Protein AF-A0A8J9USG9-F1 (afdb_monomer_lite)

Secondary structure (DSSP, 8-state):
--HHHHHHHHHHHHHT----EEEEEESTTEEEEEE-SS-EEEEEESTTEEEEEESTT-EEEEESTT-EEEEESTT-EEEEESTT-EEEEESTT-EEEEE--

Radius of gyration: 17.17 Å; chains: 1; bounding box: 53×34×29 Å

pLDDT: mean 78.06, std 15.13, range [44.78, 94.94]

Foldseek 3Di:
DPPVVVVVVVVVVVVVPQPAAEFEDEDPPEETEEADQGAYEYEYEDQEYEYEYEYANYEYEYEHACYEWYYEEAQYETEYEEHNYYYDYYYHVYYYYYYYD

Structure (mmCIF, N/CA/C/O backbone):
data_AF-A0A8J9USG9-F1
#
_entry.id   AF-A0A8J9USG9-F1
#
loop_
_atom_site.group_PDB
_atom_site.id
_atom_site.type_symbol
_atom_site.label_atom_id
_atom_site.label_alt_id
_atom_site.label_comp_id
_atom_site.label_asym_id
_atom_site.label_entity_id
_atom_site.label_seq_id
_atom_site.pdbx_PDB_ins_code
_atom_site.Cartn_x
_atom_site.Cartn_y
_atom_site.Cartn_z
_atom_site.occupancy
_atom_site.B_iso_or_equiv
_atom_site.auth_seq_id
_atom_site.auth_comp_id
_atom_site.auth_asym_id
_atom_site.auth_atom_id
_atom_site.pdbx_PDB_model_num
ATOM 1 N N . MET A 1 1 ? -45.036 20.495 14.792 1.00 50.06 1 MET A N 1
ATOM 2 C CA . MET A 1 1 ? -44.758 19.076 14.454 1.00 50.06 1 MET A CA 1
ATOM 3 C C . MET A 1 1 ? -43.816 18.861 13.256 1.00 50.06 1 MET A C 1
ATOM 5 O O . MET A 1 1 ? -43.328 17.757 13.098 1.00 50.06 1 MET A O 1
ATOM 9 N N . LYS A 1 2 ? -43.500 19.872 12.427 1.00 50.72 2 LYS A N 1
ATOM 10 C CA . LYS A 1 2 ? -42.595 19.734 11.260 1.00 50.72 2 LYS A CA 1
ATOM 11 C C . LYS A 1 2 ? -41.065 19.839 11.510 1.00 50.72 2 LYS A C 1
ATOM 13 O O . LYS A 1 2 ? -40.333 19.316 10.673 1.00 50.72 2 LYS A O 1
ATOM 18 N N . PRO A 1 3 ? -40.538 20.481 12.579 1.00 57.66 3 PRO A N 1
ATOM 19 C CA . PRO A 1 3 ? -39.085 20.672 12.705 1.00 57.66 3 PRO A CA 1
ATOM 20 C C . PRO A 1 3 ? -38.349 19.438 13.258 1.00 57.66 3 PRO A C 1
ATOM 22 O O . PRO A 1 3 ? -37.234 19.160 12.833 1.00 57.66 3 PRO A O 1
ATOM 25 N N . LEU A 1 4 ? -38.993 18.652 14.130 1.00 56.19 4 LEU A N 1
ATOM 26 C CA . LEU A 1 4 ? -38.413 17.450 14.751 1.00 56.19 4 LEU A CA 1
ATOM 27 C C . LEU A 1 4 ? -38.128 16.321 13.744 1.00 56.19 4 LEU A C 1
ATOM 29 O O . LEU A 1 4 ? -37.095 15.669 13.824 1.00 56.19 4 LEU A O 1
ATOM 33 N N . TYR A 1 5 ? -39.002 16.136 12.753 1.00 63.25 5 TYR A N 1
ATOM 34 C CA . TYR A 1 5 ? -38.834 15.135 11.691 1.00 63.25 5 TYR A CA 1
ATOM 35 C C . TYR A 1 5 ? -37.635 15.432 10.775 1.00 63.25 5 TYR A C 1
ATOM 37 O O . TYR A 1 5 ? -36.878 14.528 10.435 1.00 63.25 5 TYR A O 1
ATOM 45 N N . LYS A 1 6 ? -37.401 16.706 10.428 1.00 58.88 6 LYS A N 1
ATOM 46 C CA . LYS A 1 6 ? -36.205 17.106 9.667 1.00 58.88 6 LYS A CA 1
ATOM 47 C C . LYS A 1 6 ? -34.917 16.893 10.462 1.00 58.88 6 LYS A C 1
ATOM 49 O O . LYS A 1 6 ? -33.912 16.502 9.881 1.00 58.88 6 LYS A O 1
ATOM 54 N N . MET A 1 7 ? -34.963 17.130 11.774 1.00 58.25 7 MET A N 1
ATOM 55 C CA . MET A 1 7 ? -33.832 16.887 12.671 1.00 58.25 7 MET A CA 1
ATOM 56 C C . MET A 1 7 ? -33.491 15.390 12.749 1.00 58.25 7 MET A C 1
ATOM 58 O O . MET A 1 7 ? -32.329 15.033 12.616 1.00 58.25 7 MET A O 1
ATOM 62 N N . LEU A 1 8 ? -34.496 14.512 12.852 1.00 59.12 8 LEU A N 1
ATOM 63 C CA . LEU A 1 8 ? -34.316 13.052 12.819 1.00 59.12 8 LEU A CA 1
ATOM 64 C C . LEU A 1 8 ? -33.725 12.546 11.493 1.00 59.12 8 LEU A C 1
ATOM 66 O O . LEU A 1 8 ? -32.821 11.718 11.509 1.00 59.12 8 LEU A O 1
ATOM 70 N N . ILE A 1 9 ? -34.175 13.075 10.349 1.00 61.22 9 ILE A N 1
ATOM 71 C CA . ILE A 1 9 ? -33.607 12.706 9.040 1.00 61.22 9 ILE A CA 1
ATOM 72 C C . ILE A 1 9 ? -32.147 13.145 8.921 1.00 61.22 9 ILE A C 1
ATOM 74 O O . ILE A 1 9 ? -31.341 12.407 8.368 1.00 61.22 9 ILE A O 1
ATOM 78 N N . ALA A 1 10 ? -31.794 14.322 9.441 1.00 57.81 10 ALA A N 1
ATOM 79 C CA . ALA A 1 10 ? -30.417 14.807 9.428 1.00 57.81 10 ALA A CA 1
ATOM 80 C C . ALA A 1 10 ? -29.492 13.951 10.313 1.00 57.81 10 ALA A C 1
ATOM 82 O O . ALA A 1 10 ? -28.378 13.646 9.898 1.00 57.81 10 ALA A O 1
ATOM 83 N N . VAL A 1 11 ? -29.961 13.517 11.489 1.00 57.22 11 VAL A N 1
ATOM 84 C CA . VAL A 1 11 ? -29.216 12.603 12.376 1.00 57.22 11 VAL A CA 1
ATOM 85 C C . VAL A 1 11 ? -29.038 11.227 11.719 1.00 57.22 11 VAL A C 1
ATOM 87 O O . VAL A 1 11 ? -27.923 10.719 11.680 1.00 57.22 11 VAL A O 1
ATOM 90 N N . MET A 1 12 ? -30.085 10.682 11.086 1.00 51.28 12 MET A N 1
ATOM 91 C CA . MET A 1 12 ? -29.987 9.462 10.270 1.00 51.28 12 MET A CA 1
ATOM 92 C C . MET A 1 12 ? -29.012 9.606 9.094 1.00 51.28 12 MET A C 1
ATOM 94 O O . MET A 1 12 ? -28.257 8.682 8.816 1.00 51.28 12 MET A O 1
ATOM 98 N N . TYR A 1 13 ? -29.013 10.745 8.394 1.00 53.34 13 TYR A N 1
ATOM 99 C CA . TYR A 1 13 ? -28.093 11.002 7.279 1.00 53.34 13 TYR A CA 1
ATOM 100 C C . TYR A 1 13 ? -26.635 11.086 7.740 1.00 53.34 13 TYR A C 1
ATOM 102 O O . TYR A 1 13 ? -25.751 10.637 7.018 1.00 53.34 13 TYR A O 1
ATOM 110 N N . LEU A 1 14 ? -26.380 11.641 8.929 1.00 48.09 14 LEU A N 1
ATOM 111 C CA . LEU A 1 14 ? -25.038 11.781 9.499 1.00 48.09 14 LEU A CA 1
ATOM 112 C C . LEU A 1 14 ? -24.461 10.446 10.007 1.00 48.09 14 LEU A C 1
ATOM 114 O O . LEU A 1 14 ? -23.264 10.230 9.852 1.00 48.09 14 LEU A O 1
ATOM 118 N N . GLU A 1 15 ? -25.282 9.519 10.516 1.00 48.28 15 GLU A N 1
ATOM 119 C CA . GLU A 1 15 ? -24.863 8.126 10.789 1.00 48.28 15 GLU A CA 1
ATOM 120 C C . GLU A 1 15 ? -24.640 7.305 9.499 1.00 48.28 15 GLU A C 1
ATOM 122 O O . GLU A 1 15 ? -23.908 6.316 9.497 1.00 48.28 15 GLU A O 1
ATOM 127 N N . TYR A 1 16 ? -25.241 7.735 8.384 1.00 45.44 16 TYR A N 1
ATOM 128 C CA . TYR A 1 16 ? -25.152 7.099 7.064 1.00 45.44 16 TYR A CA 1
ATOM 129 C C . TYR A 1 16 ? -23.951 7.530 6.217 1.00 45.44 16 TYR A C 1
ATOM 131 O O . TYR A 1 16 ? -23.678 6.901 5.191 1.00 45.44 16 TYR A O 1
ATOM 139 N N . VAL A 1 17 ? -23.204 8.565 6.615 1.00 45.94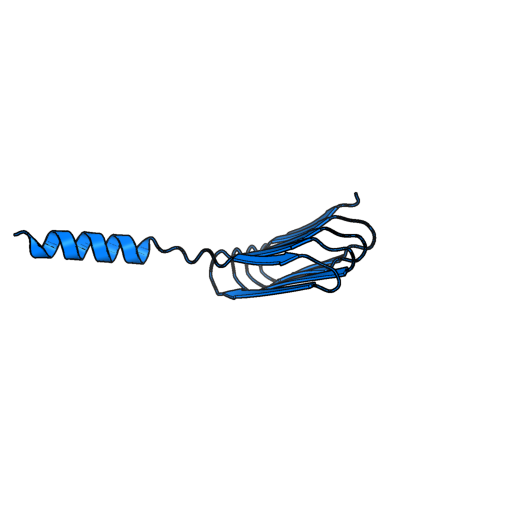 17 VAL A N 1
ATOM 140 C CA . VAL A 1 17 ? -21.919 8.891 5.982 1.00 45.94 17 VAL A CA 1
ATOM 141 C C . VAL A 1 17 ? -20.869 7.925 6.531 1.00 45.94 17 VAL A C 1
ATOM 143 O O . VAL A 1 17 ? -19.988 8.285 7.307 1.00 45.94 17 VAL A O 1
ATOM 146 N N . LYS A 1 18 ? -20.972 6.652 6.130 1.00 47.38 18 LYS A N 1
ATOM 147 C CA . LYS A 1 18 ? -19.833 5.733 6.127 1.00 47.38 18 LYS A CA 1
ATOM 148 C C . LYS A 1 18 ? -18.737 6.442 5.338 1.00 47.38 18 LYS A C 1
ATOM 150 O O . LYS A 1 18 ? -18.858 6.570 4.121 1.00 47.38 18 LYS A O 1
ATOM 155 N N . CYS A 1 19 ? -17.721 6.968 6.016 1.00 44.78 19 CYS A N 1
ATOM 156 C CA . CYS A 1 19 ? -16.560 7.542 5.349 1.00 44.78 19 CYS A CA 1
ATOM 157 C C . CYS A 1 19 ? -15.908 6.444 4.502 1.00 44.78 19 CYS A C 1
ATOM 159 O O . CYS A 1 19 ? -15.178 5.607 5.019 1.00 44.78 19 CYS A O 1
ATOM 161 N N . SER A 1 20 ? -16.241 6.422 3.212 1.00 54.66 20 SER A N 1
ATOM 162 C CA . SER A 1 20 ? -15.557 5.640 2.193 1.00 54.66 20 SER A CA 1
ATOM 163 C C . SER A 1 20 ? -14.400 6.496 1.714 1.00 54.66 20 SER A C 1
ATOM 165 O O . SER A 1 20 ? -14.531 7.265 0.760 1.00 54.66 20 SER A O 1
ATOM 167 N N . CYS A 1 21 ? -13.292 6.434 2.438 1.00 60.03 21 CYS A N 1
ATOM 168 C CA . CYS A 1 21 ? -12.092 7.151 2.054 1.00 60.03 21 CYS A CA 1
ATOM 169 C C . CYS A 1 21 ? -11.423 6.349 0.919 1.00 60.03 21 CYS A C 1
ATOM 171 O O . CYS A 1 21 ? -11.151 5.153 1.061 1.00 60.03 21 CYS A O 1
ATOM 173 N N . ASP A 1 22 ? -11.235 6.995 -0.234 1.00 67.94 22 ASP A N 1
ATOM 174 C CA . ASP A 1 22 ? -10.687 6.384 -1.448 1.00 67.94 22 ASP A CA 1
ATOM 175 C C . ASP A 1 22 ? -9.433 7.156 -1.880 1.00 67.94 22 ASP A C 1
ATOM 177 O O . ASP A 1 22 ? -9.500 8.341 -2.219 1.00 67.94 22 ASP A O 1
ATOM 181 N N . ALA A 1 23 ? -8.278 6.495 -1.817 1.00 73.12 23 ALA A N 1
ATOM 182 C CA . ALA A 1 23 ? -6.998 7.054 -2.230 1.00 73.12 23 ALA A CA 1
ATOM 183 C C . ALA A 1 23 ? -6.543 6.371 -3.523 1.00 73.12 23 ALA A C 1
ATOM 185 O O . ALA A 1 23 ? -5.997 5.268 -3.486 1.00 73.12 23 ALA A O 1
ATOM 186 N N . ARG A 1 24 ? -6.741 7.034 -4.670 1.00 78.75 24 ARG A N 1
ATOM 187 C CA . ARG A 1 24 ? -6.301 6.530 -5.983 1.00 78.75 24 ARG A CA 1
ATOM 188 C C . ARG A 1 24 ? -5.090 7.279 -6.481 1.00 78.75 24 ARG A C 1
ATOM 190 O O . ARG A 1 24 ? -5.050 8.506 -6.441 1.00 78.75 24 ARG A O 1
ATOM 197 N N . CYS A 1 25 ? -4.142 6.546 -7.040 1.00 74.00 25 CYS A N 1
ATOM 198 C CA . CYS A 1 25 ? -3.042 7.139 -7.776 1.00 74.00 25 CYS A CA 1
ATOM 199 C C . CYS A 1 25 ? -2.746 6.318 -9.044 1.00 74.00 25 CYS A C 1
ATOM 201 O O . CYS A 1 25 ? -2.970 5.109 -9.097 1.00 74.00 25 CYS A O 1
ATOM 203 N N . SER A 1 26 ? -2.327 7.001 -10.107 1.00 72.12 26 SER A N 1
ATOM 204 C CA . SER A 1 26 ? -2.068 6.421 -11.427 1.00 72.12 26 SER A CA 1
ATOM 205 C C . SER A 1 26 ? -0.878 7.134 -12.059 1.00 72.12 26 SER A C 1
ATOM 207 O O . SER A 1 26 ? -0.762 8.353 -11.940 1.00 72.12 26 SER A O 1
ATOM 209 N N . GLY A 1 27 ? -0.019 6.383 -12.749 1.00 65.06 27 GLY A N 1
ATOM 210 C CA . GLY A 1 27 ? 1.223 6.888 -13.344 1.00 65.06 27 GLY A CA 1
ATOM 211 C C . GLY A 1 27 ? 2.484 6.415 -12.614 1.00 65.06 27 GLY A C 1
ATOM 212 O O . GLY A 1 27 ? 2.427 5.911 -11.494 1.00 65.06 27 GLY A O 1
ATOM 213 N N . ASN A 1 28 ? 3.639 6.540 -13.270 1.00 67.62 28 ASN A N 1
ATOM 214 C CA . ASN A 1 28 ? 4.897 5.974 -12.775 1.00 67.62 28 ASN A CA 1
ATOM 215 C C . ASN A 1 28 ? 5.341 6.596 -11.444 1.00 67.62 28 ASN A C 1
ATOM 217 O O . ASN A 1 28 ? 5.319 7.813 -11.280 1.00 67.62 28 ASN A O 1
ATOM 221 N N . ASN A 1 29 ? 5.812 5.746 -10.526 1.00 67.00 29 ASN A N 1
ATOM 222 C CA . ASN A 1 29 ? 6.299 6.129 -9.197 1.00 67.00 29 ASN A CA 1
ATOM 223 C C . ASN A 1 29 ? 5.234 6.794 -8.305 1.00 67.00 29 ASN A C 1
ATOM 225 O O . ASN A 1 29 ? 5.479 7.751 -7.574 1.00 67.00 29 ASN A O 1
ATOM 229 N N . CYS A 1 30 ? 4.030 6.249 -8.399 1.00 65.00 30 CYS A N 1
ATOM 230 C CA . CYS A 1 30 ? 2.853 6.613 -7.636 1.00 65.00 30 CYS A CA 1
ATOM 231 C C . CYS A 1 30 ? 2.962 6.125 -6.173 1.00 65.00 30 CYS A C 1
ATOM 233 O O . CYS A 1 30 ? 3.335 4.972 -5.928 1.00 65.00 30 CYS A O 1
ATOM 235 N N . THR A 1 31 ? 2.542 6.954 -5.209 1.00 72.88 31 THR A N 1
ATOM 236 C CA . THR A 1 31 ? 2.245 6.499 -3.839 1.00 72.88 31 THR A CA 1
ATOM 237 C C . THR A 1 31 ? 0.832 6.912 -3.443 1.00 72.88 31 THR A C 1
ATOM 239 O O . THR A 1 31 ? 0.511 8.098 -3.467 1.00 72.88 31 THR A O 1
ATOM 242 N N . SER A 1 32 ? -0.004 5.947 -3.061 1.00 73.31 32 SER A N 1
ATOM 243 C CA . SER A 1 32 ? -1.337 6.194 -2.496 1.00 73.31 32 SER A CA 1
ATOM 244 C C . SER A 1 32 ? -1.405 5.619 -1.087 1.00 73.31 32 SER A C 1
ATOM 246 O O . SER A 1 32 ? -1.120 4.441 -0.882 1.00 73.31 32 SER A O 1
ATOM 248 N N . GLY A 1 33 ? -1.772 6.443 -0.113 1.00 74.56 33 GLY A N 1
ATOM 249 C CA . GLY A 1 33 ? -1.831 6.049 1.288 1.00 74.56 33 GLY A CA 1
ATOM 250 C C . GLY A 1 33 ? -3.122 6.519 1.926 1.00 74.56 33 GLY A C 1
ATOM 251 O O . GLY A 1 33 ? -3.599 7.610 1.611 1.00 74.56 33 GLY A O 1
ATOM 252 N N . ILE A 1 34 ? -3.671 5.710 2.824 1.00 77.81 34 ILE A N 1
ATOM 253 C CA . ILE A 1 34 ? -4.826 6.098 3.625 1.00 77.81 34 ILE A CA 1
ATOM 254 C C . ILE A 1 34 ? -4.654 5.626 5.061 1.00 77.81 34 ILE A C 1
ATOM 256 O O . ILE A 1 34 ? -4.149 4.531 5.309 1.00 77.81 34 ILE A O 1
ATOM 260 N N . THR A 1 35 ? -5.047 6.477 5.999 1.00 74.62 35 THR A N 1
ATOM 261 C CA . THR A 1 35 ? -5.010 6.187 7.430 1.00 74.62 35 THR A CA 1
ATOM 262 C C . THR A 1 35 ? -6.350 6.599 8.013 1.00 74.62 35 THR A C 1
ATOM 264 O O . THR A 1 35 ? -6.632 7.790 8.121 1.00 74.62 35 THR A O 1
ATOM 267 N N . ASP A 1 36 ? -7.196 5.627 8.331 1.00 67.56 36 ASP A N 1
ATOM 268 C CA . ASP A 1 36 ? -8.504 5.844 8.952 1.00 67.56 36 ASP A CA 1
ATOM 269 C C . ASP A 1 36 ? -8.907 4.577 9.713 1.00 67.56 36 ASP A C 1
ATOM 271 O O . ASP A 1 36 ? -8.523 3.475 9.363 1.00 67.56 36 ASP A O 1
ATOM 275 N N . THR A 1 37 ? -9.743 4.713 10.729 1.00 59.19 37 THR A N 1
ATOM 276 C CA . THR A 1 37 ? -10.258 3.599 11.550 1.00 59.19 37 THR A CA 1
ATOM 277 C C . THR A 1 37 ? -11.482 2.910 10.926 1.00 59.19 37 THR A C 1
ATOM 279 O O . THR A 1 37 ? -12.216 2.190 11.597 1.00 59.19 37 THR A O 1
ATOM 282 N N . ARG A 1 38 ? -11.767 3.189 9.649 1.00 67.75 38 ARG A N 1
ATOM 283 C CA . ARG A 1 38 ? -13.005 2.828 8.939 1.00 67.75 38 ARG A CA 1
ATOM 284 C C . ARG A 1 38 ? -12.689 2.150 7.605 1.00 67.75 38 ARG A C 1
ATOM 286 O O . ARG A 1 38 ? -11.552 2.172 7.149 1.00 67.75 38 ARG A O 1
ATOM 293 N N . GLN A 1 39 ? -13.719 1.598 6.956 1.00 69.06 39 GLN A N 1
ATOM 294 C CA . GLN A 1 39 ? -13.604 0.908 5.664 1.00 69.06 39 GLN A CA 1
ATOM 295 C C . GLN A 1 39 ? -12.999 1.827 4.589 1.00 69.06 39 GLN A C 1
ATOM 297 O O . GLN A 1 39 ? -13.691 2.671 4.019 1.00 69.06 39 GLN A O 1
ATOM 302 N N . CYS A 1 40 ? -11.710 1.644 4.313 1.00 72.88 40 CYS A N 1
ATOM 303 C CA . CYS A 1 40 ? -10.947 2.461 3.375 1.00 72.88 40 CYS A CA 1
ATOM 304 C C . CYS A 1 40 ? -10.431 1.639 2.209 1.00 72.88 40 CYS A C 1
ATOM 306 O O . CYS A 1 40 ? -10.100 0.465 2.368 1.00 72.88 40 CYS A O 1
ATOM 308 N N . TYR A 1 41 ? -10.318 2.281 1.050 1.00 79.56 41 TYR A N 1
ATOM 309 C CA . TYR A 1 41 ? -9.792 1.658 -0.155 1.00 79.56 41 TYR A CA 1
ATOM 310 C C . TYR A 1 41 ? -8.650 2.500 -0.719 1.00 79.56 41 TYR A C 1
ATOM 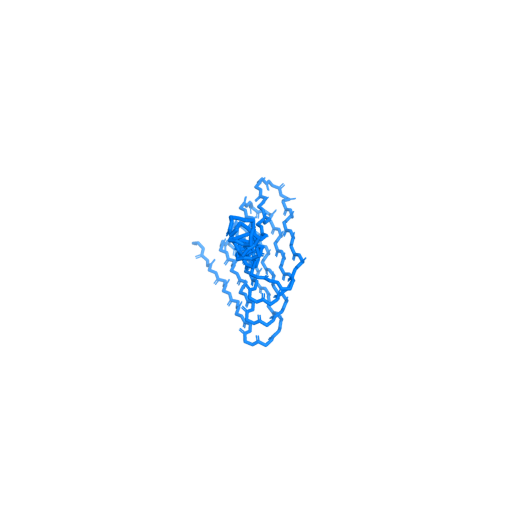312 O O . TYR A 1 41 ? -8.831 3.663 -1.074 1.00 79.56 41 TYR A O 1
ATOM 320 N N . ALA A 1 42 ? -7.457 1.924 -0.799 1.00 82.31 42 ALA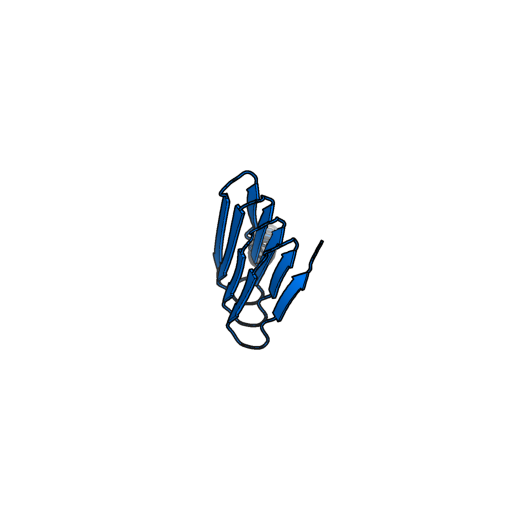 A N 1
ATOM 321 C CA . ALA A 1 42 ? -6.312 2.551 -1.439 1.00 82.31 42 ALA A CA 1
ATOM 322 C C . ALA A 1 42 ? -5.959 1.762 -2.701 1.00 82.31 42 ALA A C 1
ATOM 324 O O . ALA A 1 42 ? -5.800 0.543 -2.647 1.00 82.31 42 ALA A O 1
ATOM 325 N N . HIS A 1 43 ? -5.825 2.444 -3.837 1.00 85.31 43 HIS A N 1
ATOM 326 C CA . HIS A 1 43 ? -5.554 1.806 -5.119 1.00 85.31 43 HIS A CA 1
ATOM 327 C C . HIS A 1 43 ? -4.436 2.506 -5.882 1.00 85.31 43 HIS A C 1
ATOM 329 O O . HIS A 1 43 ? -4.490 3.719 -6.099 1.00 85.31 43 HIS A O 1
ATOM 335 N N . CYS A 1 44 ? -3.487 1.730 -6.407 1.00 82.75 44 CYS A N 1
ATOM 336 C CA . CYS A 1 44 ? -2.597 2.224 -7.446 1.00 82.75 44 CYS A CA 1
ATOM 337 C C . CYS A 1 44 ? -2.435 1.274 -8.633 1.00 82.75 44 CYS A C 1
ATOM 339 O O . CYS A 1 44 ? -2.378 0.054 -8.493 1.00 82.75 44 CYS A O 1
ATOM 341 N N . MET A 1 45 ? -2.337 1.873 -9.819 1.00 83.88 45 MET A N 1
ATOM 342 C CA . MET A 1 45 ? -2.049 1.197 -11.079 1.00 83.88 45 MET A CA 1
ATOM 343 C C . MET A 1 45 ? -0.849 1.864 -11.761 1.00 83.88 45 MET A C 1
ATOM 345 O O . MET A 1 45 ? -0.981 2.951 -12.328 1.00 83.88 45 MET A O 1
ATOM 349 N N . ALA A 1 46 ? 0.326 1.240 -11.663 1.00 80.56 46 ALA A N 1
ATOM 350 C CA . ALA A 1 46 ? 1.560 1.690 -12.310 1.00 80.56 46 ALA A CA 1
ATOM 351 C C . ALA A 1 46 ? 2.670 0.637 -12.203 1.00 80.56 46 ALA A C 1
ATOM 353 O O . ALA A 1 46 ? 2.698 -0.128 -11.241 1.00 80.56 46 ALA A O 1
ATOM 354 N N . ASP A 1 47 ? 3.654 0.676 -13.108 1.00 80.12 47 ASP A N 1
ATOM 355 C CA . ASP A 1 47 ? 4.804 -0.246 -13.100 1.00 80.12 47 ASP A CA 1
ATOM 356 C C . ASP A 1 47 ? 5.566 -0.240 -11.773 1.00 80.12 47 ASP A C 1
ATOM 358 O O . ASP A 1 47 ? 5.999 -1.282 -11.291 1.00 80.12 47 ASP A O 1
ATOM 362 N N . SER A 1 48 ? 5.686 0.932 -11.154 1.00 83.50 48 SER A N 1
ATOM 363 C CA . SER A 1 48 ? 6.290 1.137 -9.840 1.00 83.50 48 SER A CA 1
ATOM 364 C C . SER A 1 48 ? 5.306 1.916 -8.974 1.00 83.50 48 SER A C 1
ATOM 366 O O . SER A 1 48 ? 5.337 3.148 -8.964 1.00 83.50 48 SER A O 1
ATOM 368 N N . CYS A 1 49 ? 4.411 1.206 -8.282 1.00 80.81 49 CYS A N 1
ATOM 369 C CA . CYS A 1 49 ? 3.502 1.788 -7.295 1.00 80.81 49 CYS A CA 1
ATOM 370 C C . CYS A 1 49 ? 3.752 1.281 -5.885 1.00 80.81 49 CYS A C 1
ATOM 372 O O . CYS A 1 49 ? 4.112 0.123 -5.690 1.00 80.81 49 CYS A O 1
ATOM 374 N N . SER A 1 50 ? 3.518 2.132 -4.891 1.00 85.94 50 SER A N 1
ATOM 375 C CA . SER A 1 50 ? 3.385 1.698 -3.501 1.00 85.94 50 SER A CA 1
ATOM 376 C C . SER A 1 50 ? 2.045 2.158 -2.945 1.00 85.94 50 SER A C 1
ATOM 378 O O . SER A 1 50 ? 1.710 3.339 -3.001 1.00 85.94 50 SER A O 1
ATOM 380 N N . VAL A 1 51 ? 1.276 1.218 -2.412 1.00 88.25 51 VAL A N 1
ATOM 381 C CA . VAL A 1 51 ? -0.002 1.479 -1.761 1.00 88.25 51 VAL A CA 1
ATOM 382 C C . VAL A 1 51 ? 0.020 0.938 -0.343 1.00 88.25 51 VAL A C 1
ATOM 384 O O . VAL A 1 51 ? 0.456 -0.189 -0.103 1.00 88.25 51 VAL A O 1
ATOM 387 N N . ALA A 1 52 ? -0.432 1.754 0.601 1.00 88.25 52 ALA A N 1
ATOM 388 C CA . ALA A 1 52 ? -0.530 1.372 1.999 1.00 88.25 52 ALA A CA 1
ATOM 389 C C . ALA A 1 52 ? -1.862 1.834 2.583 1.00 88.25 52 ALA A C 1
ATOM 391 O O . ALA A 1 52 ? -2.359 2.915 2.265 1.00 88.25 52 ALA A O 1
ATOM 392 N N . CYS A 1 53 ? -2.429 1.003 3.440 1.00 85.50 53 CYS A N 1
ATOM 393 C CA . CYS A 1 53 ? -3.676 1.282 4.116 1.00 85.50 53 CYS A CA 1
ATOM 394 C C . CYS A 1 53 ? -3.525 0.967 5.602 1.00 85.50 53 CYS A C 1
ATOM 396 O O . CYS A 1 53 ? -3.100 -0.125 5.957 1.00 85.50 53 CYS A O 1
ATOM 398 N N . PHE A 1 54 ? -3.838 1.925 6.462 1.00 87.69 54 PHE A N 1
ATOM 399 C CA . PHE A 1 54 ? -3.739 1.781 7.910 1.00 87.69 54 PHE A CA 1
ATOM 400 C C . PHE A 1 54 ? -5.133 1.985 8.499 1.00 87.69 54 PHE A C 1
ATOM 402 O O . PHE A 1 54 ? -5.687 3.078 8.371 1.00 87.69 54 PHE A O 1
ATOM 409 N N . GLY A 1 55 ? -5.713 0.939 9.080 1.00 84.25 55 GLY A N 1
ATOM 410 C CA . GLY A 1 55 ? -7.102 0.917 9.512 1.00 84.25 55 GLY A CA 1
ATOM 411 C C . GLY A 1 55 ? -7.724 -0.469 9.581 1.00 84.25 55 GLY A C 1
ATOM 412 O O . GLY A 1 55 ? -7.317 -1.384 8.864 1.00 84.25 55 GLY A O 1
ATOM 413 N N . ASP A 1 56 ? -8.783 -0.594 10.374 1.00 84.88 56 ASP A N 1
ATOM 414 C CA . ASP A 1 56 ? -9.607 -1.800 10.392 1.00 84.88 56 ASP A CA 1
ATOM 415 C C . ASP A 1 56 ? -10.494 -1.867 9.140 1.00 84.88 56 ASP A C 1
ATOM 417 O O . ASP A 1 56 ? -11.009 -0.853 8.660 1.00 84.88 56 ASP A O 1
ATOM 421 N N . ASN A 1 57 ? -10.712 -3.074 8.614 1.00 85.69 57 ASN A N 1
ATOM 422 C CA . ASN A 1 57 ? -11.496 -3.340 7.401 1.00 85.69 57 ASN A CA 1
ATOM 423 C C . ASN A 1 57 ? -11.022 -2.551 6.172 1.00 85.69 57 ASN A C 1
ATOM 425 O O . ASN A 1 57 ? -11.812 -2.144 5.313 1.00 85.69 57 ASN A O 1
ATOM 429 N N . CYS A 1 58 ? -9.724 -2.295 6.111 1.00 85.31 58 CYS A N 1
ATOM 430 C CA . CYS A 1 58 ? -9.125 -1.441 5.112 1.00 85.31 58 CYS A CA 1
ATOM 431 C C . CYS A 1 58 ? -8.477 -2.292 4.011 1.00 85.31 58 CYS A C 1
ATOM 433 O O . CYS A 1 58 ? -7.919 -3.355 4.273 1.00 85.31 58 CYS A O 1
ATOM 435 N N . THR A 1 59 ? -8.595 -1.864 2.757 1.00 89.12 59 THR A N 1
ATOM 436 C CA . THR A 1 59 ? -8.131 -2.624 1.594 1.00 89.12 59 THR A CA 1
ATOM 437 C C . THR A 1 59 ? -7.112 -1.820 0.801 1.00 89.12 59 THR A C 1
ATOM 439 O O . THR A 1 59 ? -7.367 -0.676 0.422 1.00 89.12 59 THR A O 1
ATOM 442 N N . SER A 1 60 ? -5.965 -2.422 0.506 1.00 90.00 60 SER A N 1
ATOM 443 C CA . SER A 1 60 ? -4.953 -1.861 -0.384 1.00 90.00 60 SER A CA 1
ATOM 444 C C . SER A 1 60 ? -4.801 -2.719 -1.632 1.00 90.00 60 SER A C 1
ATOM 446 O O . SER A 1 60 ? -4.711 -3.939 -1.556 1.00 90.00 60 SER A O 1
ATOM 448 N N . VAL A 1 61 ? -4.793 -2.085 -2.803 1.00 90.69 61 VAL A N 1
ATOM 449 C CA . VAL A 1 61 ? -4.711 -2.772 -4.094 1.00 90.69 61 VAL A CA 1
ATOM 450 C C . VAL A 1 61 ? -3.650 -2.113 -4.967 1.00 90.69 61 VAL A C 1
ATOM 452 O O . VAL A 1 61 ? -3.759 -0.935 -5.298 1.00 90.69 61 VAL A O 1
ATOM 455 N N . CYS A 1 62 ? -2.615 -2.857 -5.356 1.00 89.19 62 CYS A N 1
ATOM 456 C CA . CYS A 1 62 ? -1.632 -2.398 -6.345 1.00 89.19 62 CYS A CA 1
ATOM 457 C C . CYS A 1 62 ? -1.656 -3.321 -7.561 1.00 89.19 62 CYS A C 1
ATOM 459 O O . CYS A 1 62 ? -1.663 -4.545 -7.423 1.00 89.19 62 CYS A O 1
ATOM 461 N N . THR A 1 63 ? -1.619 -2.723 -8.747 1.00 89.75 63 THR A N 1
ATOM 462 C CA . THR A 1 63 ? -1.494 -3.438 -10.018 1.00 89.75 63 THR A CA 1
ATOM 463 C C . THR A 1 63 ? -0.289 -2.903 -10.795 1.00 89.75 63 THR A C 1
ATOM 465 O O . THR A 1 63 ? -0.270 -1.718 -11.136 1.00 89.75 63 THR A O 1
ATOM 468 N N . GLY A 1 64 ? 0.715 -3.748 -11.068 1.00 86.62 64 GLY A N 1
ATOM 469 C CA . GLY A 1 64 ? 1.923 -3.368 -11.813 1.00 86.62 64 GLY A CA 1
ATOM 470 C C . GLY A 1 64 ? 3.143 -4.290 -11.659 1.00 86.62 64 GLY A C 1
ATOM 471 O O . GLY A 1 64 ? 3.182 -5.190 -10.826 1.00 86.62 64 GLY A O 1
ATOM 472 N N . LEU A 1 65 ? 4.180 -4.056 -12.472 1.00 85.88 65 LEU A N 1
ATOM 473 C CA . LEU A 1 65 ? 5.393 -4.891 -12.559 1.00 85.88 65 LEU A CA 1
ATOM 474 C C . LEU A 1 65 ? 6.219 -4.968 -11.264 1.00 85.88 65 LEU A C 1
ATOM 476 O O . LEU A 1 65 ? 6.795 -6.009 -10.979 1.00 85.88 65 LEU A O 1
ATOM 480 N N . MET A 1 66 ? 6.324 -3.891 -10.493 1.00 87.06 66 MET A N 1
ATOM 481 C CA . MET A 1 66 ? 7.131 -3.789 -9.266 1.00 87.06 66 MET A CA 1
ATOM 482 C C . MET A 1 66 ? 6.337 -3.109 -8.154 1.00 87.06 66 MET A C 1
ATOM 484 O O . MET A 1 66 ? 6.853 -2.297 -7.380 1.00 87.06 66 MET A O 1
ATOM 488 N N . CYS A 1 67 ? 5.045 -3.412 -8.105 1.00 85.94 67 CYS A N 1
ATOM 489 C CA . CYS A 1 67 ? 4.142 -2.772 -7.182 1.00 85.94 67 CYS A CA 1
ATOM 490 C C . CYS A 1 67 ? 4.220 -3.354 -5.764 1.00 85.94 67 CYS A C 1
ATOM 492 O O . CYS A 1 67 ? 4.487 -4.542 -5.568 1.00 85.94 67 CYS A O 1
ATOM 494 N N . LYS A 1 68 ? 3.962 -2.522 -4.755 1.00 91.06 68 LYS A N 1
ATOM 495 C CA . LYS A 1 68 ? 3.923 -2.925 -3.347 1.00 91.06 68 LYS A CA 1
ATOM 496 C C . LYS A 1 68 ? 2.566 -2.588 -2.751 1.00 91.06 68 LYS A C 1
ATOM 498 O O . LYS A 1 68 ? 2.200 -1.418 -2.751 1.00 91.06 68 LYS A O 1
ATOM 503 N N . ALA A 1 69 ? 1.859 -3.584 -2.228 1.00 91.75 69 ALA A N 1
ATOM 504 C CA . ALA A 1 69 ? 0.627 -3.390 -1.468 1.00 91.75 69 ALA A CA 1
ATOM 505 C C . ALA A 1 69 ? 0.842 -3.706 0.012 1.00 91.75 69 ALA A C 1
ATOM 507 O O . ALA A 1 69 ? 1.589 -4.622 0.364 1.00 91.75 69 ALA A O 1
ATOM 508 N N . GLY A 1 70 ? 0.207 -2.931 0.879 1.00 93.00 70 GLY A N 1
ATOM 509 C CA . GLY A 1 70 ? 0.395 -2.997 2.317 1.00 93.00 70 GLY A CA 1
ATOM 510 C C . GLY A 1 70 ? -0.870 -2.680 3.078 1.00 93.00 70 GLY A C 1
ATOM 511 O O . GLY A 1 70 ? -1.560 -1.726 2.714 1.00 93.00 70 GLY A 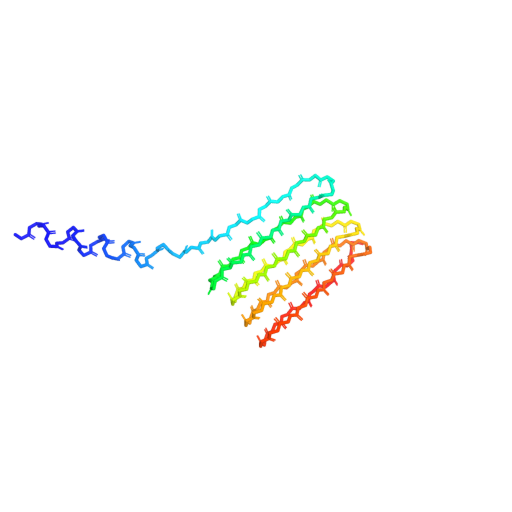O 1
ATOM 512 N N . CYS A 1 71 ? -1.180 -3.439 4.122 1.00 91.69 71 CYS A N 1
ATOM 513 C CA . CYS A 1 71 ? -2.207 -3.023 5.065 1.00 91.69 71 CYS A CA 1
ATOM 514 C C . CYS A 1 71 ? -1.820 -3.306 6.517 1.00 91.69 71 CYS A C 1
ATOM 516 O O . CYS A 1 71 ? -1.109 -4.273 6.804 1.00 91.69 71 CYS A O 1
ATOM 518 N N . GLU A 1 72 ? -2.289 -2.449 7.418 1.00 92.31 72 GLU A N 1
ATOM 519 C CA . GLU A 1 72 ? -2.147 -2.604 8.861 1.00 92.31 72 GLU A CA 1
ATOM 520 C C . GLU A 1 72 ? -3.479 -2.312 9.558 1.00 92.31 72 GLU A C 1
ATOM 522 O O . GLU A 1 72 ? -4.003 -1.211 9.416 1.00 92.31 72 GLU A O 1
ATOM 527 N N . GLY A 1 73 ? -4.019 -3.278 10.297 1.00 89.50 73 GLY A N 1
ATOM 528 C CA . GLY A 1 73 ? -5.287 -3.178 11.025 1.00 89.50 73 GLY A CA 1
ATOM 529 C C . GLY A 1 73 ? -6.072 -4.489 11.018 1.00 89.50 73 GLY A C 1
ATOM 530 O O . GLY A 1 73 ? -5.697 -5.457 10.345 1.00 89.50 73 GLY A O 1
ATOM 531 N N . ASP A 1 74 ? -7.162 -4.540 11.776 1.00 90.75 74 ASP A N 1
ATOM 532 C CA . ASP A 1 74 ? -7.971 -5.750 11.888 1.00 90.75 74 ASP A CA 1
ATOM 533 C C . ASP A 1 74 ? -8.804 -5.967 10.621 1.00 90.75 74 ASP A C 1
ATOM 535 O O . ASP A 1 74 ? -9.410 -5.041 10.086 1.00 90.75 74 ASP A O 1
ATOM 539 N N . GLN A 1 75 ? -8.837 -7.202 10.118 1.00 91.00 75 GLN A N 1
ATOM 540 C CA . GLN A 1 75 ? -9.547 -7.586 8.891 1.00 91.00 75 GLN A CA 1
ATOM 541 C C . GLN A 1 75 ? -9.115 -6.770 7.660 1.00 91.00 75 GLN A C 1
ATOM 543 O O . GLN A 1 75 ? -9.894 -6.567 6.726 1.00 91.00 75 GLN A O 1
ATOM 548 N N . CYS A 1 76 ? -7.878 -6.265 7.655 1.00 89.88 76 CYS A N 1
ATOM 549 C C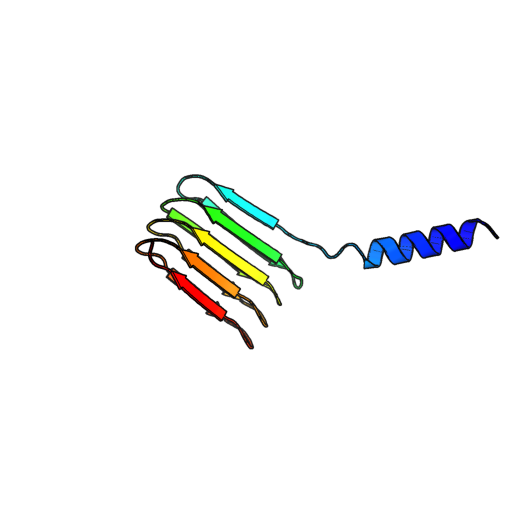A . CYS A 1 76 ? -7.342 -5.555 6.503 1.00 89.88 76 CYS A CA 1
ATOM 550 C C . CYS A 1 76 ? -6.977 -6.532 5.375 1.00 89.88 76 CYS A C 1
ATOM 552 O O . CYS A 1 76 ? -6.592 -7.676 5.625 1.00 89.88 76 CYS A O 1
ATOM 554 N N . VAL A 1 77 ? -7.082 -6.078 4.126 1.00 93.06 77 VAL A N 1
ATOM 555 C CA . VAL A 1 77 ? -6.792 -6.887 2.935 1.00 93.06 77 VAL A CA 1
ATOM 556 C C . VAL A 1 77 ? -5.777 -6.173 2.049 1.00 93.06 77 VAL A C 1
ATOM 558 O O . VAL A 1 77 ? -5.954 -5.017 1.679 1.00 93.06 77 VAL A O 1
ATOM 561 N N . SER A 1 78 ? -4.712 -6.871 1.675 1.00 93.75 78 SER A N 1
ATOM 562 C CA . SER A 1 78 ? -3.640 -6.353 0.823 1.00 93.75 78 SER A CA 1
ATOM 563 C C . SER A 1 78 ? -3.537 -7.175 -0.457 1.00 93.75 78 SER A C 1
ATOM 565 O O . SER A 1 78 ? -3.049 -8.305 -0.437 1.00 93.75 78 SER A O 1
ATOM 567 N N . ASN A 1 79 ? -3.987 -6.614 -1.577 1.00 94.38 79 ASN A N 1
ATOM 568 C CA . ASN A 1 79 ? -3.969 -7.248 -2.892 1.00 94.38 79 ASN A CA 1
ATOM 569 C C . ASN A 1 79 ? -2.891 -6.634 -3.774 1.00 94.38 79 ASN A C 1
ATOM 571 O O . ASN A 1 79 ? -2.805 -5.421 -3.965 1.00 94.38 79 ASN A O 1
ATOM 575 N N . CYS A 1 80 ? -2.088 -7.488 -4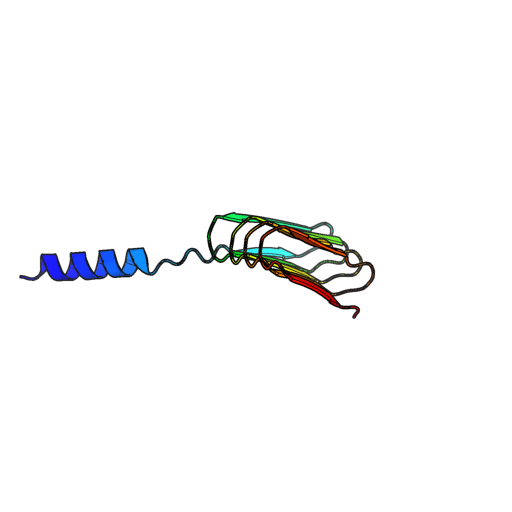.379 1.00 92.56 80 CYS A N 1
ATOM 576 C CA . CYS A 1 80 ? -1.024 -7.069 -5.261 1.00 92.56 80 CYS A CA 1
ATOM 577 C C . CYS A 1 80 ? -1.029 -7.959 -6.502 1.00 92.56 80 CYS A C 1
ATOM 579 O O . CYS A 1 80 ? -0.996 -9.183 -6.384 1.00 92.56 80 CYS A O 1
ATOM 581 N N . THR A 1 81 ? -1.086 -7.341 -7.681 1.00 92.75 81 THR A N 1
ATOM 582 C CA . THR A 1 81 ? -1.232 -8.047 -8.959 1.00 92.75 81 THR A CA 1
ATOM 583 C C . THR A 1 81 ? -0.181 -7.558 -9.954 1.00 92.75 81 THR A C 1
ATOM 585 O O . THR A 1 81 ? -0.145 -6.373 -10.276 1.00 92.75 81 THR A O 1
ATOM 588 N N . GLY A 1 82 ? 0.673 -8.444 -10.459 1.00 89.56 82 GLY A N 1
ATOM 589 C CA . GLY A 1 82 ? 1.711 -8.119 -11.444 1.00 89.56 82 GLY A CA 1
ATOM 590 C C . GLY A 1 82 ? 3.022 -8.849 -11.165 1.00 89.56 82 GLY A C 1
ATOM 591 O O . GLY A 1 82 ? 3.048 -9.736 -10.320 1.00 89.56 82 GLY A O 1
ATOM 592 N N . LEU A 1 83 ? 4.092 -8.516 -11.900 1.00 88.81 83 LEU A N 1
ATOM 593 C CA . LEU A 1 83 ? 5.318 -9.328 -11.934 1.00 88.81 83 LEU A CA 1
ATOM 594 C C . LEU A 1 83 ? 6.077 -9.350 -10.594 1.00 88.81 83 LEU A C 1
ATOM 596 O O . LEU A 1 83 ? 5.713 -10.098 -9.723 1.00 88.81 83 LEU A O 1
ATOM 600 N N . ALA A 1 84 ? 7.129 -8.597 -10.326 1.00 89.12 84 ALA A N 1
ATOM 601 C CA . ALA A 1 84 ? 7.831 -8.606 -9.033 1.00 89.12 84 ALA A CA 1
ATOM 602 C C . ALA A 1 84 ? 7.053 -7.892 -7.894 1.00 89.12 84 ALA A C 1
ATOM 604 O O . ALA A 1 84 ? 7.625 -7.137 -7.101 1.00 89.12 84 ALA A O 1
ATOM 605 N N . CYS A 1 85 ? 5.744 -8.111 -7.833 1.00 89.31 85 CYS A N 1
ATOM 606 C CA . CYS A 1 85 ? 4.811 -7.533 -6.886 1.00 89.31 85 CYS A CA 1
ATOM 607 C C . CYS A 1 85 ? 5.033 -8.080 -5.462 1.00 89.31 85 CYS A C 1
ATOM 609 O O . CYS A 1 85 ? 5.351 -9.255 -5.260 1.00 89.31 85 CYS A O 1
ATOM 611 N N . LYS A 1 86 ? 4.866 -7.224 -4.446 1.00 92.06 86 LYS A N 1
ATOM 612 C CA . LYS A 1 86 ? 4.985 -7.607 -3.030 1.00 92.06 86 LYS A CA 1
ATOM 613 C C . LYS A 1 86 ? 3.780 -7.129 -2.229 1.00 92.06 86 LYS A C 1
ATOM 615 O O . LYS A 1 86 ? 3.526 -5.931 -2.175 1.00 92.06 86 LYS A O 1
ATOM 620 N N . ALA A 1 87 ? 3.100 -8.047 -1.546 1.00 92.88 87 ALA A N 1
ATOM 621 C CA . ALA A 1 87 ? 2.063 -7.717 -0.572 1.00 92.88 87 ALA A CA 1
ATOM 622 C C . ALA A 1 87 ? 2.542 -7.974 0.863 1.00 92.88 87 ALA A C 1
ATOM 624 O O . ALA A 1 87 ? 3.183 -8.994 1.147 1.00 92.88 87 ALA A O 1
ATOM 625 N N . TRP A 1 88 ? 2.192 -7.076 1.776 1.00 94.88 88 TRP A N 1
ATOM 626 C CA . TRP A 1 88 ? 2.336 -7.260 3.219 1.00 94.88 88 TRP A CA 1
ATOM 627 C C . TRP A 1 88 ? 1.039 -6.904 3.945 1.00 94.88 88 TRP A C 1
ATOM 629 O O . TRP A 1 88 ? 0.206 -6.164 3.422 1.00 94.88 88 TRP A O 1
ATOM 639 N N . CYS A 1 89 ? 0.866 -7.487 5.127 1.00 94.06 89 CYS A N 1
ATOM 640 C CA . CYS A 1 89 ? -0.340 -7.386 5.933 1.00 94.06 89 CYS A CA 1
ATOM 641 C C . CYS A 1 89 ? 0.026 -7.574 7.408 1.00 94.06 89 CYS A C 1
ATOM 643 O O . CYS A 1 89 ? 0.832 -8.459 7.716 1.00 94.06 89 CYS A O 1
ATOM 645 N N . SER A 1 90 ? -0.529 -6.744 8.288 1.00 94.38 90 SER A N 1
ATOM 646 C CA . SER A 1 90 ? -0.303 -6.780 9.735 1.00 94.38 90 SER A CA 1
ATOM 647 C C . SER A 1 90 ? -1.607 -6.490 10.482 1.00 94.38 90 SER A C 1
ATOM 649 O O . SER A 1 90 ? -2.275 -5.518 10.164 1.00 94.38 90 SER A O 1
ATOM 651 N N . GLY A 1 91 ? -1.984 -7.305 11.469 1.00 92.88 91 GLY A N 1
ATOM 652 C CA . GLY A 1 91 ? -3.224 -7.125 12.243 1.00 92.88 91 GLY A CA 1
ATOM 653 C C . GLY A 1 91 ? -3.997 -8.427 12.458 1.00 92.88 91 GLY A C 1
ATOM 654 O O . GLY A 1 91 ? -3.586 -9.491 11.980 1.00 92.88 91 GLY A O 1
ATOM 655 N N . HIS A 1 92 ? -5.104 -8.375 13.202 1.00 93.56 92 HIS A N 1
ATOM 656 C CA . HIS A 1 92 ? -5.938 -9.553 13.435 1.00 93.56 92 HIS A CA 1
ATOM 657 C C . HIS A 1 92 ? -6.739 -9.908 12.177 1.00 93.56 92 HIS A C 1
ATOM 659 O O . HIS A 1 92 ? -7.320 -9.030 11.555 1.00 93.56 92 HIS A O 1
ATOM 665 N N . GLN A 1 93 ? -6.806 -11.192 11.798 1.00 94.38 93 GLN A N 1
ATOM 666 C CA . GLN A 1 93 ? -7.563 -11.656 10.613 1.00 94.38 93 GLN A CA 1
ATOM 667 C C . GLN A 1 93 ? -7.216 -10.916 9.311 1.00 94.38 93 GLN A C 1
ATOM 669 O O . GLN A 1 93 ? -8.053 -10.749 8.430 1.00 94.38 93 GLN A O 1
ATOM 674 N N . CYS A 1 94 ? -5.980 -10.451 9.202 1.00 93.12 94 CYS A N 1
ATOM 675 C CA . CYS A 1 94 ? -5.535 -9.711 8.044 1.00 93.12 94 CYS A CA 1
ATOM 676 C C . CYS A 1 94 ? -5.196 -10.685 6.892 1.00 93.12 94 CYS A C 1
ATOM 678 O O . CYS A 1 94 ? -4.639 -11.766 7.120 1.00 93.12 94 CYS A O 1
ATOM 680 N N . GLU A 1 95 ? -5.507 -10.310 5.651 1.00 94.94 95 GLU A N 1
ATOM 681 C CA . GLU A 1 95 ? -5.250 -11.119 4.459 1.00 94.94 95 GLU A CA 1
ATOM 682 C C . GLU A 1 95 ? -4.297 -10.433 3.479 1.00 94.94 95 GLU A C 1
ATOM 684 O O . GLU A 1 95 ? -4.357 -9.227 3.238 1.00 94.94 95 GLU A O 1
ATOM 689 N N . LYS A 1 96 ? -3.428 -11.226 2.846 1.00 94.25 96 LYS A N 1
ATOM 690 C CA . LYS A 1 96 ? -2.594 -10.763 1.734 1.00 94.25 96 LYS A CA 1
ATOM 691 C C . LYS A 1 96 ? -2.720 -11.687 0.537 1.00 94.25 96 LYS A C 1
ATOM 693 O O . LYS A 1 96 ? -2.639 -12.906 0.680 1.00 94.25 96 LYS A O 1
ATOM 698 N N . HIS A 1 97 ? -2.799 -11.089 -0.642 1.00 94.81 97 HIS A N 1
ATOM 699 C CA . HIS A 1 97 ? -2.907 -11.785 -1.914 1.00 94.81 97 HIS A CA 1
ATOM 700 C C . HIS A 1 97 ? -1.866 -11.233 -2.884 1.00 94.81 97 HIS A C 1
ATOM 702 O O . HIS A 1 97 ? -1.783 -10.028 -3.120 1.00 94.81 97 HIS A O 1
ATOM 708 N N . VAL A 1 98 ? -1.049 -12.130 -3.436 1.00 93.25 98 VAL A N 1
ATOM 709 C CA . VAL A 1 98 ? -0.059 -11.819 -4.473 1.00 93.25 98 VAL A CA 1
ATOM 710 C C . VAL A 1 98 ? -0.412 -12.646 -5.696 1.00 93.25 98 VAL A C 1
ATOM 712 O O . VAL A 1 98 ? -0.322 -13.872 -5.661 1.00 93.25 98 VAL A O 1
ATOM 715 N N . MET A 1 99 ? -0.831 -11.974 -6.761 1.00 91.31 99 MET A N 1
ATOM 716 C CA . MET A 1 99 ? -1.220 -12.585 -8.024 1.00 91.31 99 MET A CA 1
ATOM 717 C C . MET A 1 99 ? -0.197 -12.215 -9.095 1.00 91.31 99 MET A C 1
ATOM 719 O O . MET A 1 99 ? 0.108 -11.040 -9.300 1.00 91.31 99 MET A O 1
ATOM 723 N N . LEU A 1 100 ? 0.330 -13.222 -9.782 1.00 84.38 100 LEU A N 1
ATOM 724 C CA . LEU A 1 100 ? 1.160 -13.017 -10.964 1.00 84.38 100 LEU A CA 1
ATOM 725 C C . LEU A 1 100 ? 0.229 -12.841 -12.173 1.00 84.38 100 LEU A C 1
ATOM 727 O O . LEU A 1 100 ? -0.756 -13.571 -12.285 1.00 84.38 100 LEU A O 1
ATOM 731 N N . TRP A 1 101 ? 0.515 -11.839 -13.011 1.00 65.56 101 TRP A N 1
ATOM 732 C CA . TRP A 1 101 ? -0.162 -11.633 -14.301 1.00 65.56 101 TRP A CA 1
ATOM 733 C C . TRP A 1 101 ? 0.177 -12.746 -15.291 1.00 65.56 101 TRP A C 1
ATOM 735 O O . TRP A 1 101 ? 1.356 -13.170 -15.301 1.00 65.56 101 TRP A O 1
#

Organism: NCBI:txid405034

Sequence (101 aa):
MKPLYKMLIAVMYLEYVKCSCDARCSGNNCTSGITDTRQCYAHCMADSCSVACFGDNCTSVCTGLMCKAGCEGDQCVSNCTGLACKAWCSGHQCEKHVMLW